Protein AF-S6IFH0-F1 (afdb_monomer)

Radius of gyration: 12.79 Å; Cα contacts (8 Å, |Δi|>4): 47; chains: 1; bounding box: 33×41×23 Å

pLDDT: mean 79.09, std 19.03, range [36.22, 95.94]

Solvent-accessible surface area (backbone atoms only — not comparable to full-atom values): 4594 Å² total; per-residue (Å²): 132,83,56,69,67,59,56,34,54,58,48,35,75,76,38,78,80,43,60,67,51,50,50,53,45,38,50,52,27,46,78,72,64,40,53,73,60,26,50,51,57,52,53,53,46,42,74,77,44,68,81,39,76,84,70,48,75,56,92,58,99,82,51,74,81,66,77,71,79,84,75,84,128

Nearest PDB structures (foldseek):
  5mgx-assembly3_G  TM=7.531E-01  e=8.586E-01  Homo sapiens
  4eba-assembly1_A  TM=8.759E-01  e=1.854E+00  Kluyveromyces lactis NRRL Y-1140
  5ic8-assembly6_C  TM=9.296E-01  e=2.215E+00  Thermochaetoides thermophila DSM 1495
  6id0-assembly1_J  TM=9.046E-01  e=2.087E+00  Homo sapiens
  6c9m-assembly2_C  TM=8.404E-01  e=5.075E+00  Homo sapiens

Mean predicted aligned error: 7.91 Å

Foldseek 3Di:
DPDPLVVLVVVCVVVVQPPVSLVVNLLVCVVVVVVVVSVVSLVSNCVVCVPDPLNPPPPDPDCPSPPDNPDDD

Structure (mmCIF, N/CA/C/O backbone):
data_AF-S6IFH0-F1
#
_entry.id   AF-S6IFH0-F1
#
loop_
_atom_site.group_PDB
_atom_site.id
_atom_site.type_symbol
_atom_site.label_atom_id
_atom_site.label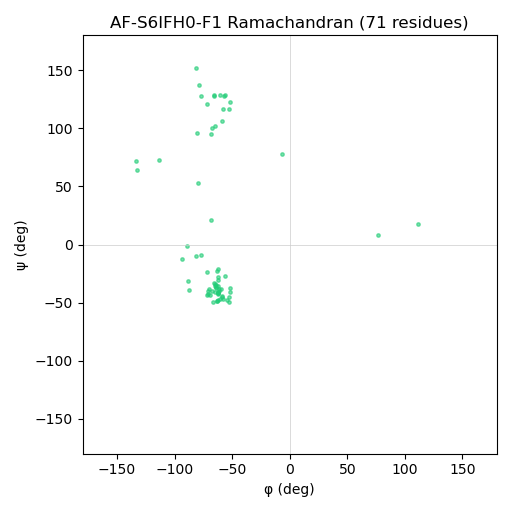_alt_id
_atom_site.label_comp_id
_atom_site.label_asym_id
_atom_site.label_entity_id
_atom_site.label_seq_id
_atom_site.pdbx_PDB_ins_code
_atom_site.Cartn_x
_atom_site.Cartn_y
_atom_site.Cartn_z
_atom_site.occupancy
_atom_site.B_iso_or_equiv
_atom_site.auth_seq_id
_atom_site.auth_comp_id
_atom_site.auth_asym_id
_atom_site.auth_atom_id
_atom_site.pdbx_PDB_model_num
ATOM 1 N N . MET A 1 1 ? -5.529 -20.258 7.800 1.00 43.34 1 MET A N 1
ATOM 2 C CA . MET A 1 1 ? -5.802 -19.315 6.698 1.00 43.34 1 MET A CA 1
ATOM 3 C C . MET A 1 1 ? -4.664 -18.314 6.693 1.00 43.34 1 MET A C 1
ATOM 5 O O . MET A 1 1 ? -4.307 -17.865 7.772 1.00 43.34 1 MET A O 1
ATOM 9 N N . GLN A 1 2 ? -4.005 -18.068 5.561 1.00 55.88 2 GLN A N 1
ATOM 10 C CA . GLN A 1 2 ? -3.012 -16.991 5.497 1.00 55.88 2 GLN A CA 1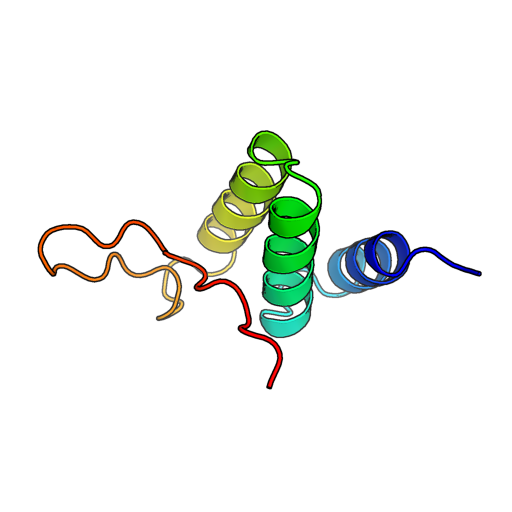
ATOM 11 C C . GLN A 1 2 ? -3.769 -15.665 5.386 1.00 55.88 2 GLN A C 1
ATOM 13 O O . GLN A 1 2 ? -4.647 -15.552 4.535 1.00 55.88 2 GLN A O 1
ATOM 18 N N . ASP A 1 3 ? -3.465 -14.706 6.262 1.00 84.06 3 ASP A N 1
ATOM 19 C CA . ASP A 1 3 ?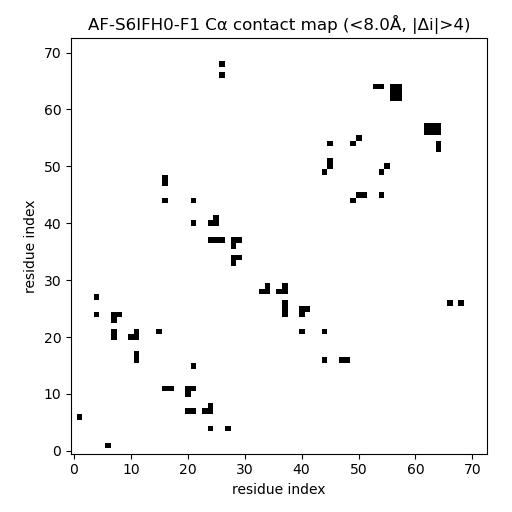 -4.063 -13.370 6.231 1.00 84.06 3 ASP A CA 1
ATOM 20 C C . ASP A 1 3 ? -3.812 -12.722 4.864 1.00 84.06 3 ASP A C 1
ATOM 22 O O . ASP A 1 3 ? -2.664 -12.662 4.415 1.00 84.06 3 ASP A O 1
ATOM 26 N N . ALA A 1 4 ? -4.865 -12.234 4.198 1.00 85.56 4 ALA A N 1
ATOM 27 C CA . ALA A 1 4 ? -4.776 -11.622 2.865 1.00 85.56 4 ALA A CA 1
ATOM 28 C C . ALA A 1 4 ? -3.697 -10.524 2.809 1.00 85.56 4 ALA A C 1
ATOM 30 O O . ALA A 1 4 ? -2.914 -10.445 1.862 1.00 85.56 4 ALA A O 1
ATOM 31 N N . ARG A 1 5 ? -3.570 -9.760 3.900 1.00 89.12 5 ARG A N 1
ATOM 32 C CA . ARG A 1 5 ? -2.499 -8.789 4.130 1.00 89.12 5 ARG A CA 1
ATOM 33 C C . ARG A 1 5 ? -1.098 -9.379 3.955 1.00 89.12 5 ARG A C 1
ATOM 35 O O . ARG A 1 5 ? -0.280 -8.823 3.228 1.00 89.12 5 ARG A O 1
ATOM 42 N N . ARG A 1 6 ? -0.819 -10.523 4.581 1.00 91.81 6 ARG A N 1
ATOM 43 C CA . ARG A 1 6 ? 0.499 -11.168 4.529 1.00 91.81 6 ARG A CA 1
ATOM 44 C C . ARG A 1 6 ? 0.850 -11.610 3.110 1.00 91.81 6 ARG A C 1
ATOM 46 O O . ARG A 1 6 ? 2.012 -11.546 2.719 1.00 91.81 6 ARG A O 1
ATOM 53 N N . GLN A 1 7 ? -0.139 -12.044 2.330 1.00 93.31 7 GLN A N 1
ATOM 54 C CA . GLN A 1 7 ? 0.071 -12.425 0.934 1.00 93.31 7 GLN A CA 1
ATOM 55 C C . GLN A 1 7 ? 0.379 -11.209 0.046 1.00 93.31 7 GLN A C 1
ATOM 57 O O . GLN A 1 7 ? 1.260 -11.288 -0.815 1.00 93.31 7 GLN A O 1
ATOM 62 N N . LEU A 1 8 ? -0.286 -10.076 0.289 1.00 94.56 8 LEU A N 1
ATOM 63 C CA . LEU A 1 8 ? 0.005 -8.808 -0.385 1.00 94.56 8 LEU A CA 1
ATOM 64 C C . LEU A 1 8 ? 1.422 -8.319 -0.060 1.00 94.56 8 LEU A C 1
ATOM 66 O O . LEU A 1 8 ? 2.192 -8.047 -0.977 1.00 94.56 8 LEU A O 1
ATOM 70 N N . GLU A 1 9 ? 1.802 -8.301 1.220 1.00 94.19 9 GLU A N 1
ATOM 71 C CA . GLU A 1 9 ? 3.145 -7.901 1.671 1.00 94.19 9 GLU A CA 1
ATOM 72 C C . GLU A 1 9 ? 4.241 -8.789 1.052 1.00 94.19 9 GLU A C 1
ATOM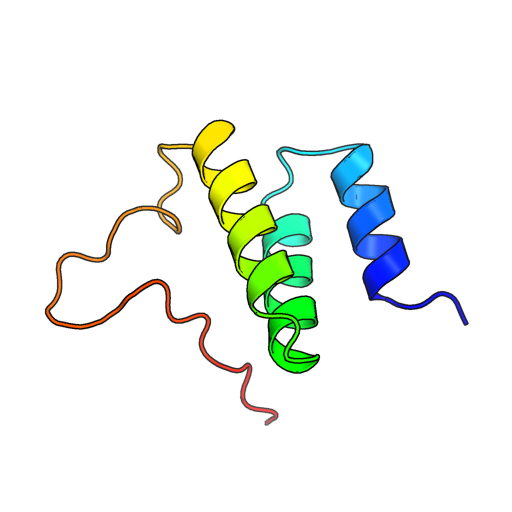 74 O O . GLU A 1 9 ? 5.239 -8.288 0.535 1.00 94.19 9 GLU A O 1
ATOM 79 N N . GLN A 1 10 ? 4.043 -10.112 1.024 1.00 95.56 10 GLN A N 1
ATOM 80 C CA . GLN A 1 10 ? 4.991 -11.049 0.404 1.00 95.56 10 GLN A CA 1
ATOM 81 C C . GLN A 1 10 ? 5.118 -10.868 -1.108 1.00 95.56 10 GLN A C 1
ATOM 83 O O . GLN A 1 10 ? 6.200 -11.057 -1.666 1.00 95.56 10 GLN A O 1
ATOM 88 N N . THR A 1 11 ? 4.015 -10.541 -1.779 1.00 95.38 11 THR A N 1
ATOM 89 C CA . THR A 1 11 ? 4.020 -10.302 -3.223 1.00 95.38 11 THR A CA 1
ATOM 90 C C . THR A 1 11 ? 4.720 -8.984 -3.533 1.00 95.38 11 THR A C 1
ATOM 92 O O . THR A 1 11 ? 5.578 -8.941 -4.413 1.00 95.38 11 THR A O 1
ATOM 95 N N . LEU A 1 12 ? 4.435 -7.937 -2.757 1.00 93.81 12 LEU A N 1
ATOM 96 C CA . LEU A 1 12 ? 5.048 -6.624 -2.917 1.00 93.81 12 LEU A CA 1
ATOM 97 C C . LEU A 1 12 ? 6.552 -6.646 -2.610 1.00 93.81 12 LEU A C 1
ATOM 99 O O . LEU A 1 12 ? 7.319 -5.969 -3.280 1.00 93.81 12 LEU A O 1
ATOM 103 N N . ALA A 1 13 ? 6.999 -7.482 -1.669 1.00 93.69 13 ALA A N 1
ATOM 104 C CA . ALA A 1 13 ? 8.425 -7.679 -1.403 1.00 93.69 13 ALA A CA 1
ATOM 105 C C . ALA A 1 13 ? 9.194 -8.270 -2.602 1.00 93.69 13 ALA A C 1
ATOM 107 O O . ALA A 1 13 ? 10.391 -8.035 -2.739 1.00 93.69 13 ALA A O 1
ATOM 108 N N . LYS A 1 14 ? 8.522 -9.045 -3.466 1.00 95.94 14 LYS A N 1
ATOM 109 C CA . LYS A 1 14 ? 9.112 -9.616 -4.691 1.00 95.94 14 LYS A CA 1
ATOM 110 C C . LYS A 1 14 ? 8.982 -8.688 -5.896 1.00 95.94 14 LYS A C 1
ATOM 112 O O . LYS A 1 14 ? 9.840 -8.717 -6.770 1.00 95.94 14 LYS A O 1
ATOM 117 N N . HIS A 1 15 ? 7.907 -7.905 -5.934 1.00 93.88 15 HIS A N 1
ATOM 118 C CA . HIS A 1 15 ? 7.547 -7.016 -7.036 1.00 93.88 15 HIS A CA 1
ATOM 119 C C . HIS A 1 15 ? 7.158 -5.637 -6.484 1.00 93.88 15 HIS A C 1
ATOM 121 O O . HIS A 1 15 ? 5.968 -5.307 -6.445 1.00 93.88 15 HIS A O 1
ATOM 127 N N . PRO A 1 16 ? 8.128 -4.842 -5.998 1.00 90.25 16 PRO A N 1
ATOM 128 C CA . PRO A 1 16 ? 7.857 -3.567 -5.329 1.00 90.25 16 PRO A CA 1
ATOM 129 C C . PRO A 1 16 ? 7.178 -2.528 -6.234 1.00 90.25 16 PRO A C 1
ATOM 131 O O . PRO A 1 16 ? 6.495 -1.629 -5.735 1.00 90.25 16 PRO A O 1
ATOM 134 N N . GLU A 1 17 ? 7.330 -2.665 -7.549 1.00 87.69 17 GLU A N 1
ATOM 135 C CA . GLU A 1 17 ? 6.710 -1.854 -8.594 1.00 87.69 17 GLU A CA 1
ATOM 136 C C . GLU A 1 17 ? 5.269 -2.263 -8.930 1.00 87.69 1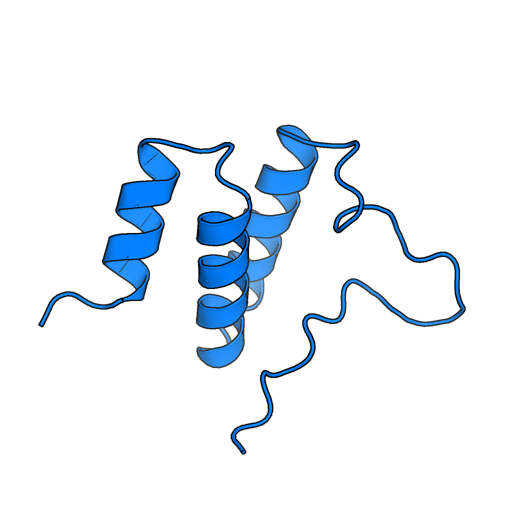7 GLU A C 1
ATOM 138 O O . GLU A 1 17 ? 4.591 -1.538 -9.660 1.00 87.69 17 GLU A O 1
ATOM 143 N N . ASN A 1 18 ? 4.783 -3.404 -8.421 1.00 92.69 18 ASN A N 1
ATOM 144 C CA . ASN A 1 18 ? 3.447 -3.901 -8.738 1.00 92.69 18 ASN A CA 1
ATOM 145 C C . ASN A 1 18 ? 2.371 -2.997 -8.121 1.00 92.69 18 ASN A C 1
ATOM 147 O O . ASN A 1 18 ? 1.981 -3.133 -6.956 1.00 92.69 18 ASN A O 1
ATOM 151 N N . ARG A 1 19 ? 1.892 -2.069 -8.950 1.00 91.00 19 ARG A N 1
ATOM 152 C CA . ARG A 1 19 ? 0.886 -1.062 -8.623 1.00 91.00 19 ARG A CA 1
ATOM 153 C C . ARG A 1 19 ? -0.378 -1.668 -8.027 1.00 91.00 19 ARG A C 1
ATOM 155 O O . ARG A 1 19 ? -0.858 -1.163 -7.019 1.00 91.00 19 ARG A O 1
ATOM 162 N N . ASP A 1 20 ? -0.903 -2.744 -8.604 1.00 90.94 20 ASP A N 1
ATOM 163 C CA . ASP A 1 20 ? -2.194 -3.299 -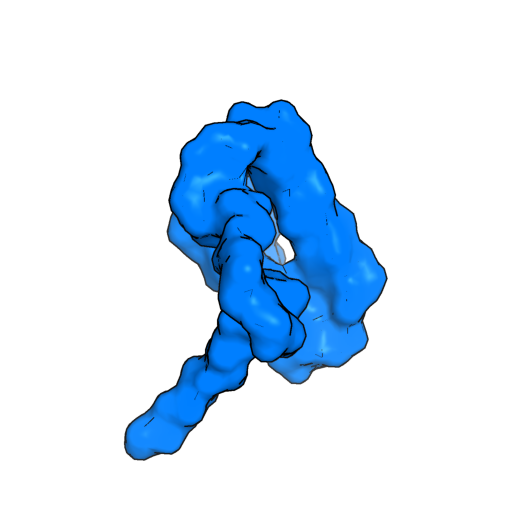8.187 1.00 90.94 20 ASP A CA 1
ATOM 164 C C . ASP A 1 20 ? -2.103 -3.965 -6.810 1.00 90.94 20 ASP A C 1
ATOM 166 O O . ASP A 1 20 ? -2.944 -3.725 -5.944 1.00 90.94 20 ASP A O 1
ATOM 170 N N . VAL A 1 21 ? -1.032 -4.726 -6.561 1.00 94.62 21 VAL A N 1
ATOM 171 C CA . VAL A 1 21 ? -0.757 -5.321 -5.241 1.00 94.62 21 VAL A CA 1
ATOM 172 C C . VAL A 1 21 ? -0.553 -4.233 -4.194 1.00 94.62 21 VAL A C 1
ATOM 174 O O . VAL A 1 21 ? -1.063 -4.336 -3.077 1.00 94.62 21 VAL A O 1
ATOM 177 N N . ARG A 1 22 ? 0.163 -3.166 -4.558 1.00 93.81 22 ARG A N 1
ATOM 178 C CA . ARG A 1 22 ? 0.372 -2.030 -3.668 1.00 93.81 22 ARG A CA 1
ATOM 179 C C . ARG A 1 22 ? -0.954 -1.358 -3.324 1.00 93.81 22 ARG A C 1
ATOM 181 O O . ARG A 1 22 ? -1.231 -1.161 -2.147 1.00 93.81 22 ARG A O 1
ATOM 188 N N . MET A 1 23 ? -1.802 -1.074 -4.311 1.00 92.19 23 MET A N 1
ATOM 189 C CA . MET A 1 23 ? -3.111 -0.455 -4.079 1.00 92.19 23 MET A CA 1
ATOM 190 C C . MET A 1 23 ? -4.046 -1.348 -3.256 1.00 92.19 23 MET A C 1
ATOM 192 O O . MET A 1 23 ? -4.739 -0.839 -2.376 1.00 92.19 23 MET A O 1
ATOM 196 N N . ALA A 1 24 ? -4.015 -2.665 -3.468 1.00 93.19 24 ALA A N 1
ATOM 197 C CA . ALA A 1 24 ? -4.742 -3.615 -2.631 1.00 93.19 24 ALA A CA 1
ATOM 198 C C . ALA A 1 24 ? -4.264 -3.578 -1.167 1.00 93.19 24 ALA A C 1
ATOM 200 O O . ALA A 1 24 ? -5.088 -3.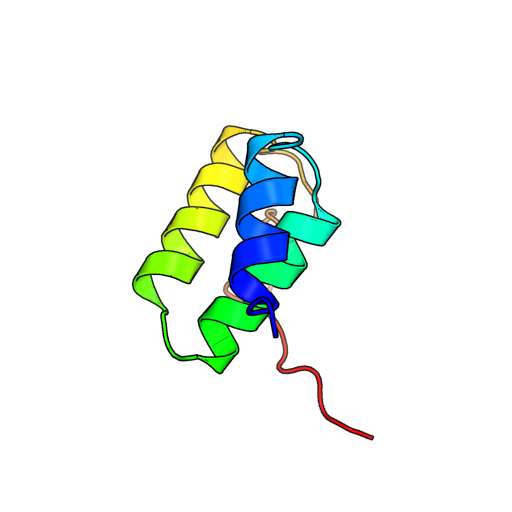594 -0.255 1.00 93.19 24 ALA A O 1
ATOM 201 N N . LEU A 1 25 ? -2.952 -3.454 -0.922 1.00 94.06 25 LEU A N 1
ATOM 202 C CA . LEU A 1 25 ? -2.411 -3.308 0.433 1.00 94.06 25 LEU A CA 1
ATOM 203 C C . LEU A 1 25 ? -2.816 -1.971 1.072 1.00 94.06 25 LEU A C 1
ATOM 205 O O . LEU A 1 25 ? -3.163 -1.942 2.249 1.00 94.06 25 LEU A O 1
ATOM 209 N N . VAL A 1 26 ? -2.821 -0.872 0.310 1.00 91.88 26 VAL A N 1
ATOM 210 C CA . VAL A 1 26 ? -3.288 0.434 0.807 1.00 91.88 26 VAL A CA 1
ATOM 211 C C . VAL A 1 26 ? -4.775 0.372 1.193 1.00 91.88 26 VAL A C 1
ATOM 213 O O . VAL A 1 26 ? -5.140 0.884 2.250 1.00 91.88 26 VAL A O 1
ATOM 216 N N . ALA A 1 27 ? -5.621 -0.285 0.390 1.00 89.88 27 ALA A N 1
ATOM 217 C CA . ALA A 1 27 ? -7.035 -0.490 0.713 1.00 89.88 27 ALA A CA 1
ATOM 218 C C . ALA A 1 27 ? -7.215 -1.341 1.983 1.00 89.88 27 ALA A C 1
ATOM 220 O O . ALA A 1 27 ? -7.894 -0.912 2.910 1.00 89.88 27 ALA A O 1
ATOM 221 N N . GLN A 1 28 ? -6.514 -2.474 2.080 1.00 91.94 28 GLN A N 1
ATOM 222 C CA . GLN A 1 28 ? -6.560 -3.343 3.259 1.00 91.94 28 GLN A CA 1
ATOM 223 C C . GLN A 1 28 ? -6.150 -2.603 4.544 1.00 91.94 28 GLN A C 1
ATOM 225 O O . GLN A 1 28 ? -6.839 -2.678 5.557 1.00 91.94 28 GLN A O 1
ATOM 230 N N . LEU A 1 29 ? -5.041 -1.852 4.508 1.00 91.38 29 LEU A N 1
ATOM 231 C CA . LEU A 1 29 ? -4.540 -1.104 5.668 1.00 91.38 29 LEU A CA 1
ATOM 232 C C . LEU A 1 29 ? -5.500 -0.003 6.108 1.00 91.38 29 LEU A C 1
ATOM 234 O O . LEU A 1 29 ? -5.600 0.296 7.295 1.00 91.38 29 LEU A O 1
ATOM 238 N N . ARG A 1 30 ? -6.206 0.613 5.163 1.00 88.38 30 ARG A N 1
ATOM 239 C CA . ARG A 1 30 ? -7.259 1.559 5.497 1.00 88.38 30 ARG A CA 1
ATOM 240 C C . ARG A 1 30 ? -8.426 0.872 6.192 1.00 88.38 30 ARG A C 1
ATOM 242 O O . ARG A 1 30 ? -8.888 1.404 7.196 1.00 88.38 30 ARG A O 1
ATOM 249 N N . ASP A 1 31 ? -8.925 -0.225 5.633 1.00 88.62 31 ASP A N 1
ATOM 250 C CA . ASP A 1 31 ? -10.102 -0.918 6.164 1.00 88.62 31 ASP A CA 1
ATOM 251 C C . ASP A 1 31 ? -9.829 -1.442 7.586 1.00 88.62 31 ASP A C 1
ATOM 253 O O . ASP A 1 31 ? -10.714 -1.448 8.438 1.00 88.62 31 ASP A O 1
ATOM 257 N N . GLU A 1 32 ? -8.567 -1.776 7.877 1.00 89.38 32 GLU A N 1
ATOM 258 C CA . GLU A 1 32 ? -8.060 -2.114 9.214 1.00 89.38 32 GLU A CA 1
ATOM 259 C C . GL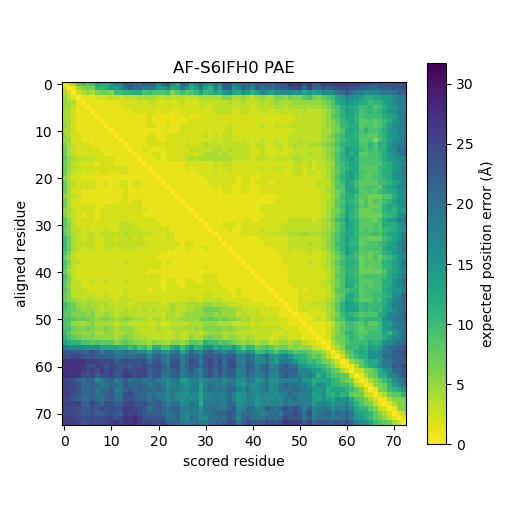U A 1 32 ? -7.838 -0.892 10.137 1.00 89.38 32 GLU A C 1
ATOM 261 O O . GLU A 1 32 ? -7.554 -1.059 11.321 1.00 89.38 32 GLU A O 1
ATOM 266 N N . GLY A 1 33 ? -7.941 0.342 9.630 1.00 88.94 33 GLY A N 1
ATOM 267 C CA . GLY A 1 33 ? -7.675 1.576 10.381 1.00 88.94 33 GLY A CA 1
ATOM 268 C C . GLY A 1 33 ? -6.186 1.892 10.597 1.00 88.94 33 GLY A C 1
ATOM 269 O O . GLY A 1 33 ? -5.844 2.845 11.299 1.00 88.94 33 GLY A O 1
ATOM 270 N N . GLU A 1 34 ? -5.281 1.151 9.959 1.00 92.00 34 GLU A N 1
ATOM 271 C CA . GLU A 1 34 ? -3.821 1.264 10.065 1.00 92.00 34 GLU A CA 1
ATOM 272 C C . GLU A 1 34 ? -3.272 2.429 9.210 1.00 92.00 34 GLU A C 1
ATOM 274 O O . GLU A 1 34 ? -2.351 2.281 8.398 1.00 92.00 34 GLU A O 1
ATOM 279 N N . VAL A 1 35 ? -3.829 3.629 9.407 1.00 87.81 35 VAL A N 1
ATOM 280 C CA . VAL A 1 35 ? -3.527 4.851 8.638 1.00 87.81 35 VAL A CA 1
ATOM 281 C C . VAL A 1 35 ? -2.023 5.177 8.558 1.00 87.81 35 VAL A C 1
ATOM 283 O O . VAL A 1 35 ? -1.570 5.548 7.471 1.00 87.81 35 VAL A O 1
ATOM 286 N N . PRO A 1 36 ? -1.204 5.031 9.624 1.00 90.94 36 PRO A N 1
ATOM 287 C CA . PRO A 1 36 ? 0.235 5.290 9.528 1.00 90.94 36 PRO A CA 1
ATOM 288 C C . PRO A 1 36 ? 0.947 4.361 8.537 1.00 90.94 36 PRO A C 1
ATOM 290 O O . PRO A 1 36 ? 1.767 4.818 7.742 1.00 90.94 36 PRO A O 1
ATOM 293 N N . LYS A 1 37 ? 0.600 3.067 8.535 1.00 91.88 37 LYS A N 1
ATOM 294 C CA . LYS A 1 37 ? 1.183 2.087 7.608 1.00 91.88 37 LYS A CA 1
ATOM 295 C C . LYS A 1 37 ? 0.696 2.319 6.184 1.00 91.88 37 LYS A C 1
ATOM 297 O O . LYS A 1 37 ? 1.494 2.267 5.256 1.00 91.88 37 LYS A O 1
ATOM 302 N N . MET A 1 38 ? -0.587 2.641 6.017 1.00 93.12 38 MET A N 1
ATOM 303 C CA . MET A 1 38 ? -1.153 3.017 4.720 1.00 93.12 38 MET A CA 1
ATOM 304 C C . MET A 1 38 ? -0.360 4.173 4.088 1.00 93.12 38 MET A C 1
ATOM 306 O O . MET A 1 38 ? 0.034 4.089 2.926 1.00 93.12 38 MET A O 1
ATOM 310 N N . LYS A 1 39 ? -0.076 5.233 4.861 1.00 89.56 39 LYS A N 1
ATOM 311 C CA . LYS A 1 39 ? 0.716 6.379 4.388 1.00 89.56 39 LYS A CA 1
ATOM 312 C C . LYS A 1 39 ? 2.141 5.981 4.004 1.00 89.56 39 LYS A C 1
ATOM 314 O O . LYS A 1 39 ? 2.609 6.418 2.960 1.00 89.56 39 LYS A O 1
ATOM 319 N N . ALA A 1 40 ? 2.801 5.123 4.785 1.00 93.44 40 ALA A N 1
ATOM 320 C CA . ALA A 1 40 ? 4.139 4.632 4.449 1.00 93.44 40 ALA A CA 1
ATOM 321 C C . ALA A 1 40 ? 4.167 3.908 3.088 1.00 93.44 40 ALA A C 1
ATOM 323 O O . ALA A 1 40 ? 5.007 4.216 2.248 1.00 93.44 40 ALA A O 1
ATOM 324 N N . VAL A 1 41 ? 3.190 3.031 2.822 1.00 92.50 41 VAL A N 1
ATOM 325 C CA . VAL A 1 41 ? 3.087 2.309 1.538 1.00 92.50 41 VAL A CA 1
ATOM 326 C C . VAL A 1 41 ? 2.873 3.264 0.354 1.00 92.50 41 VAL A C 1
ATOM 328 O O . VAL A 1 41 ? 3.404 3.015 -0.733 1.00 92.50 41 VAL A O 1
ATOM 331 N N . ILE A 1 42 ? 2.123 4.356 0.551 1.00 91.12 42 ILE A N 1
ATOM 332 C CA . ILE A 1 42 ? 1.916 5.407 -0.461 1.00 91.12 42 ILE A CA 1
ATOM 333 C C . ILE A 1 42 ? 3.207 6.200 -0.707 1.00 91.12 42 ILE A C 1
ATOM 335 O O . ILE A 1 42 ? 3.545 6.461 -1.859 1.00 91.12 42 ILE A O 1
ATOM 339 N N . GLU A 1 43 ? 3.946 6.575 0.337 1.00 91.12 43 GLU A N 1
ATOM 340 C CA . GLU A 1 43 ? 5.211 7.307 0.181 1.00 91.12 43 GLU A CA 1
ATOM 341 C C . GLU A 1 43 ? 6.277 6.460 -0.523 1.00 91.12 43 GLU A C 1
ATOM 343 O O . GLU A 1 43 ? 6.942 6.933 -1.444 1.00 91.12 43 GLU A O 1
ATOM 348 N N . GLU A 1 44 ? 6.374 5.174 -0.185 1.00 91.75 44 GLU A N 1
ATOM 349 C CA . GLU A 1 44 ? 7.202 4.227 -0.935 1.00 91.75 44 GLU A CA 1
ATOM 350 C C . GLU A 1 44 ? 6.771 4.124 -2.403 1.00 91.75 44 GLU A C 1
ATOM 352 O O . GLU A 1 44 ? 7.619 4.031 -3.291 1.00 91.75 44 GLU A O 1
ATOM 357 N N . PHE A 1 45 ? 5.460 4.169 -2.681 1.00 90.62 45 PHE A N 1
ATOM 358 C CA . PHE A 1 45 ? 4.969 4.155 -4.058 1.00 90.62 45 PHE A CA 1
ATOM 359 C C . PHE A 1 45 ? 5.486 5.365 -4.838 1.00 90.62 45 PHE A C 1
ATOM 361 O O . PHE A 1 45 ? 5.993 5.214 -5.947 1.00 90.62 45 PHE A O 1
ATOM 368 N N . LYS A 1 46 ? 5.397 6.557 -4.235 1.00 89.44 46 LYS A N 1
ATOM 369 C CA . LYS A 1 46 ? 5.881 7.814 -4.822 1.00 89.44 46 LYS A CA 1
ATOM 370 C C . LYS A 1 46 ? 7.375 7.799 -5.077 1.00 89.44 46 LYS A C 1
ATOM 372 O O . LYS A 1 46 ? 7.804 8.306 -6.106 1.00 89.44 46 LYS A O 1
ATOM 377 N N . ALA A 1 47 ? 8.154 7.207 -4.176 1.00 89.94 47 ALA A N 1
ATOM 378 C CA . ALA A 1 47 ? 9.597 7.103 -4.347 1.00 89.94 47 ALA A CA 1
ATOM 379 C C . ALA A 1 47 ? 9.981 6.245 -5.565 1.00 89.94 47 ALA A C 1
ATOM 381 O O . ALA A 1 47 ? 10.953 6.557 -6.249 1.00 89.94 47 ALA A O 1
ATOM 382 N N . ILE A 1 48 ? 9.219 5.182 -5.845 1.00 88.69 48 ILE A N 1
ATOM 383 C CA . ILE A 1 48 ? 9.519 4.234 -6.930 1.00 88.69 48 ILE A CA 1
ATOM 384 C C . ILE A 1 48 ? 8.906 4.688 -8.261 1.00 88.69 48 ILE A C 1
ATOM 386 O O . ILE A 1 48 ? 9.545 4.563 -9.300 1.00 88.69 48 ILE A O 1
ATOM 390 N N . ASN A 1 49 ? 7.688 5.234 -8.236 1.00 84.44 49 ASN A N 1
ATOM 391 C CA . ASN A 1 49 ? 6.922 5.609 -9.425 1.00 84.44 49 ASN A CA 1
ATOM 392 C C . ASN A 1 49 ? 6.335 7.030 -9.301 1.00 84.44 49 ASN A C 1
ATOM 394 O O . ASN A 1 49 ? 5.116 7.196 -9.313 1.00 84.44 49 ASN A O 1
ATOM 398 N N . PRO A 1 50 ? 7.164 8.088 -9.228 1.00 82.94 50 PRO A N 1
ATOM 399 C CA . PRO A 1 50 ? 6.687 9.458 -8.994 1.00 82.94 50 PRO A CA 1
ATOM 400 C C . PRO A 1 50 ? 5.762 10.003 -10.097 1.00 82.94 50 PRO A C 1
ATOM 402 O O . PRO A 1 50 ? 5.013 10.945 -9.856 1.00 82.94 50 PRO A O 1
ATOM 405 N N . GLY A 1 51 ? 5.806 9.428 -11.303 1.00 85.25 51 GLY A N 1
ATOM 406 C CA . GLY A 1 51 ? 4.955 9.816 -12.433 1.00 85.25 51 GLY A CA 1
ATOM 407 C C . GLY A 1 51 ? 3.618 9.075 -12.525 1.00 85.25 51 GLY A C 1
ATOM 408 O O . GLY A 1 51 ? 2.859 9.344 -13.458 1.00 85.25 51 GLY A O 1
ATOM 409 N N . ASP A 1 52 ? 3.323 8.136 -11.615 1.00 84.88 52 ASP A N 1
ATOM 410 C CA . ASP A 1 52 ? 2.088 7.349 -11.693 1.00 84.88 52 ASP A CA 1
ATOM 411 C C . ASP A 1 52 ? 0.853 8.264 -11.616 1.00 84.88 52 ASP A C 1
ATOM 413 O O . ASP A 1 52 ? 0.748 9.066 -10.683 1.00 84.88 52 ASP A O 1
ATOM 417 N N . PRO A 1 53 ? -0.110 8.154 -12.548 1.00 82.44 53 PRO A N 1
ATOM 418 C CA . PRO A 1 53 ? -1.313 8.981 -12.539 1.00 82.44 53 PRO A CA 1
ATOM 419 C C . PRO A 1 53 ? -2.130 8.917 -11.240 1.00 82.44 53 PRO A C 1
ATOM 421 O O . PRO A 1 53 ? -2.793 9.895 -10.914 1.00 82.44 53 PRO A O 1
ATOM 424 N N . LEU A 1 54 ? -2.079 7.814 -10.477 1.00 78.75 54 LEU A N 1
ATOM 425 C CA . LEU A 1 54 ? -2.754 7.718 -9.172 1.00 78.75 54 LEU A CA 1
ATOM 426 C C . LEU A 1 54 ? -2.090 8.554 -8.080 1.00 78.75 54 LEU A C 1
ATOM 428 O O . LEU A 1 54 ? -2.723 8.867 -7.073 1.00 78.75 54 LEU A O 1
ATOM 432 N N . LEU A 1 55 ? -0.803 8.850 -8.243 1.00 77.56 55 LEU A N 1
ATOM 433 C CA . LEU A 1 55 ? -0.010 9.613 -7.287 1.00 77.56 55 LEU A CA 1
ATOM 434 C C . LEU A 1 55 ? 0.016 11.101 -7.609 1.00 77.56 55 LEU A C 1
ATOM 436 O O . LEU A 1 55 ? 0.444 11.900 -6.772 1.00 77.56 55 LEU A O 1
ATOM 440 N N . GLN A 1 56 ? -0.446 11.475 -8.802 1.00 76.00 56 GLN A N 1
ATOM 441 C CA . GLN A 1 56 ? -0.566 12.870 -9.168 1.00 76.00 56 GLN A CA 1
ATOM 442 C C . GLN A 1 56 ? -1.622 13.520 -8.270 1.00 76.00 56 GLN A C 1
ATOM 444 O O . GLN A 1 56 ? -2.730 12.991 -8.138 1.00 76.00 56 GLN A O 1
ATOM 449 N N . PRO A 1 57 ? -1.300 14.656 -7.626 1.00 62.78 57 PRO A N 1
ATOM 450 C CA . PRO A 1 57 ? -2.300 15.409 -6.895 1.00 62.78 57 PRO A CA 1
ATOM 451 C C . PRO A 1 57 ? -3.400 15.768 -7.889 1.00 62.78 57 PRO A C 1
ATOM 453 O O . PRO A 1 57 ? -3.155 16.469 -8.870 1.00 62.78 57 PRO A O 1
ATOM 456 N N . ASN A 1 58 ? -4.607 15.253 -7.667 1.00 57.53 58 ASN A N 1
ATOM 457 C CA . ASN A 1 58 ? -5.748 15.671 -8.456 1.00 57.53 58 ASN A CA 1
ATOM 458 C C . ASN A 1 58 ? -5.995 17.135 -8.073 1.00 57.53 58 ASN A C 1
ATOM 460 O O . ASN A 1 58 ? -6.513 17.412 -6.996 1.00 57.53 58 ASN A O 1
ATO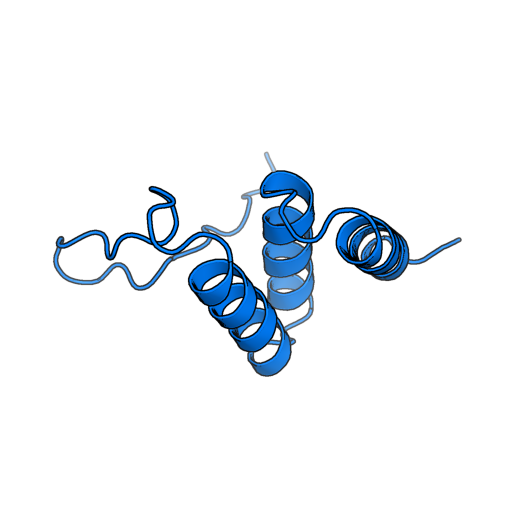M 464 N N . VAL A 1 59 ? -5.536 18.077 -8.901 1.00 49.81 59 VAL A N 1
ATOM 465 C CA . VAL A 1 59 ? -5.497 19.530 -8.627 1.00 49.81 59 VAL A CA 1
ATOM 466 C C . VAL A 1 59 ? -6.887 20.195 -8.555 1.00 49.81 59 VAL A C 1
ATOM 468 O O . VAL A 1 59 ? -7.017 21.409 -8.695 1.00 49.81 59 VAL A O 1
ATOM 471 N N . GLY A 1 60 ? -7.943 19.419 -8.303 1.00 46.91 60 GLY A N 1
ATOM 472 C CA . GLY A 1 60 ? -9.254 19.921 -7.906 1.00 46.91 60 GLY A CA 1
ATOM 473 C C . GLY A 1 60 ? -9.307 20.230 -6.401 1.00 46.91 60 GLY A C 1
ATOM 474 O O . GLY A 1 60 ? -8.587 19.611 -5.615 1.00 46.91 60 GLY A O 1
ATOM 475 N N . PRO A 1 61 ? -10.155 21.178 -5.964 1.00 39.19 61 PRO A N 1
ATOM 476 C CA . PRO A 1 61 ? -10.250 21.554 -4.559 1.00 39.19 61 PRO A CA 1
ATOM 477 C C . PRO A 1 61 ? -10.780 20.375 -3.723 1.00 39.19 61 PRO A C 1
ATOM 479 O O . PRO A 1 61 ? -11.976 20.102 -3.716 1.00 39.19 61 PRO A O 1
ATOM 482 N N . GLY A 1 62 ? -9.885 19.683 -3.009 1.00 42.72 62 GLY A N 1
ATOM 483 C CA . GLY A 1 62 ? -10.240 18.853 -1.850 1.00 42.72 62 GLY A CA 1
ATOM 484 C C . GLY A 1 62 ? -10.110 17.330 -1.961 1.00 42.72 62 GLY A C 1
ATOM 485 O O . GLY A 1 62 ? -10.686 16.645 -1.123 1.00 42.72 62 GLY A O 1
ATOM 486 N N . PHE A 1 63 ? -9.372 16.767 -2.922 1.00 43.75 63 PHE A N 1
ATOM 487 C CA . PHE A 1 63 ? -9.205 15.306 -3.021 1.00 43.75 63 PHE A CA 1
ATOM 488 C C . PHE A 1 63 ? -7.749 14.882 -2.740 1.00 43.75 63 PHE A C 1
ATOM 490 O O . PHE A 1 63 ? -7.003 14.512 -3.645 1.00 43.75 63 PHE A O 1
ATOM 497 N N . GLU A 1 64 ? -7.320 14.942 -1.470 1.00 52.69 64 GLU A N 1
ATOM 498 C CA . GLU A 1 64 ? -6.194 14.116 -0.992 1.00 52.69 64 GLU A CA 1
ATOM 499 C C . GLU A 1 64 ? -6.516 12.676 -1.361 1.00 52.69 64 GLU A C 1
ATOM 501 O O . GLU A 1 64 ? -7.527 12.226 -0.842 1.00 52.69 64 GLU A O 1
ATOM 506 N N . ILE A 1 65 ? -5.725 12.014 -2.230 1.00 53.06 65 ILE A N 1
ATOM 507 C CA . ILE A 1 65 ? -5.843 10.604 -2.676 1.00 53.06 65 ILE A CA 1
ATOM 508 C C . ILE A 1 65 ? -6.934 9.875 -1.889 1.00 53.06 65 ILE A C 1
ATOM 510 O O . ILE A 1 65 ? -6.678 9.172 -0.906 1.00 53.06 65 ILE A O 1
ATOM 514 N N . VAL A 1 66 ? -8.192 10.124 -2.261 1.00 49.12 66 VAL A N 1
ATOM 515 C CA . VAL A 1 66 ? -9.297 9.471 -1.590 1.00 49.12 66 VAL A CA 1
ATOM 516 C C . VAL A 1 66 ? -9.253 8.139 -2.287 1.00 49.12 66 VAL A C 1
ATOM 518 O O . VAL A 1 66 ? -9.792 7.986 -3.383 1.00 49.12 66 VAL A O 1
ATOM 521 N N . LEU A 1 67 ? -8.582 7.151 -1.677 1.00 55.44 67 LEU A N 1
ATOM 522 C CA . LEU A 1 67 ? -9.113 5.823 -1.902 1.00 55.44 67 LEU A CA 1
ATOM 523 C C . LEU A 1 67 ? -10.598 5.968 -1.543 1.00 55.44 67 LEU A C 1
ATOM 525 O O . LEU A 1 67 ? -10.954 6.552 -0.519 1.00 55.44 67 LEU A O 1
ATOM 529 N N . LEU A 1 68 ? -11.492 5.662 -2.455 1.00 49.75 68 LEU A N 1
ATOM 530 C CA . LEU A 1 68 ? -12.901 5.604 -2.113 1.00 49.75 68 LEU A CA 1
ATOM 531 C C . LEU A 1 68 ? -13.076 4.257 -1.406 1.00 49.75 68 LEU A C 1
ATOM 533 O O . LEU A 1 68 ? -12.440 3.287 -1.828 1.00 49.75 68 LEU A O 1
ATOM 537 N N . PRO A 1 69 ? -13.834 4.166 -0.298 1.00 45.91 69 PRO A N 1
ATOM 538 C CA . PRO A 1 69 ? -14.202 2.856 0.213 1.00 45.91 69 PRO A CA 1
ATOM 539 C C . PRO A 1 69 ? -14.903 2.108 -0.924 1.00 45.91 69 PRO A C 1
ATOM 541 O O . PRO A 1 69 ? -15.806 2.653 -1.567 1.00 45.91 69 PRO A O 1
ATOM 544 N N . CYS A 1 70 ? -14.447 0.889 -1.208 1.00 39.59 70 CYS A N 1
ATOM 545 C CA . CYS A 1 70 ? -15.167 -0.011 -2.094 1.00 39.59 70 CYS A CA 1
ATOM 546 C C . CYS A 1 70 ? -16.549 -0.209 -1.460 1.00 39.59 70 CYS A C 1
ATOM 548 O O . CYS A 1 70 ? -16.661 -0.813 -0.396 1.00 39.59 70 CYS A O 1
ATOM 550 N N . SER A 1 71 ? -17.585 0.406 -2.031 1.00 36.22 71 SER A N 1
ATOM 551 C CA . SER A 1 71 ? -18.947 0.217 -1.537 1.00 36.22 71 SER A CA 1
ATOM 552 C C . SER A 1 71 ? -19.370 -1.202 -1.919 1.00 36.22 71 SER A C 1
ATOM 554 O O . SER A 1 71 ? -19.331 -1.516 -3.111 1.00 36.22 71 SER A O 1
ATOM 556 N N . PRO A 1 72 ? -19.733 -2.075 -0.964 1.00 45.28 72 PRO A N 1
ATOM 557 C CA . PRO A 1 72 ? -20.268 -3.379 -1.316 1.00 45.28 72 PRO A CA 1
ATOM 558 C C . PRO A 1 72 ? -21.618 -3.165 -2.013 1.00 45.28 72 PRO A C 1
ATOM 560 O O . PRO A 1 72 ? -22.461 -2.418 -1.513 1.00 45.28 72 PRO A O 1
ATOM 563 N N . SER A 1 73 ? -21.770 -3.756 -3.201 1.00 46.75 73 SER A N 1
ATOM 564 C CA . SER A 1 73 ? -23.064 -3.882 -3.891 1.00 46.75 73 SER A CA 1
ATOM 565 C C . SER A 1 73 ? -23.904 -4.985 -3.262 1.00 46.75 73 SER A C 1
ATOM 567 O O . SER A 1 73 ? -23.296 -5.975 -2.795 1.00 46.75 73 SER A O 1
#

Secondary structure (DSSP, 8-state):
---HHHHHHHHHHH-TT-HHHHHHHHHHHHHTT-HHHHHHHHHHHHHH-TT-TTTS---STT-S--PPP----

Sequence (73 aa):
MQDARRQLEQTLAKHPENRDVRMALVAQLRDEGEVPKMKAVIEEFKAINPGDPLLQPNVGPGFEIVLLPCSPS